Protein AF-A0A8J4YPF5-F1 (afdb_monomer_lite)

Organism: Chionoecetes opilio (NCBI:txid41210)

Structure (mmCIF, N/CA/C/O backbone):
data_AF-A0A8J4YPF5-F1
#
_entry.id   AF-A0A8J4YPF5-F1
#
loop_
_atom_site.group_PDB
_atom_site.id
_atom_site.type_symbol
_atom_site.label_atom_id
_atom_site.label_alt_id
_atom_site.label_comp_id
_atom_site.label_asym_id
_atom_site.label_entity_id
_atom_site.label_seq_id
_atom_site.pdbx_PDB_ins_code
_atom_site.Cartn_x
_atom_site.Cartn_y
_atom_site.Cartn_z
_atom_site.occupancy
_atom_site.B_iso_or_equiv
_atom_site.auth_seq_id
_atom_site.auth_comp_id
_atom_site.auth_asym_id
_atom_site.auth_atom_id
_atom_site.pdbx_PDB_model_num
ATOM 1 N N . MET A 1 1 ? 24.048 -5.449 1.406 1.00 86.69 1 MET A N 1
ATOM 2 C CA . MET A 1 1 ? 23.033 -5.983 0.447 1.00 86.69 1 MET A CA 1
ATOM 3 C C . MET A 1 1 ? 22.187 -4.855 -0.142 1.00 86.69 1 MET A C 1
ATOM 5 O O . MET A 1 1 ? 21.755 -4.985 -1.285 1.00 86.69 1 MET A O 1
ATOM 9 N N . LEU A 1 2 ? 21.944 -3.774 0.599 1.00 95.31 2 LEU A N 1
ATOM 10 C CA . LEU A 1 2 ? 21.247 -2.570 0.138 1.00 95.31 2 LEU A CA 1
ATOM 11 C C . LEU A 1 2 ? 22.203 -1.632 -0.610 1.00 95.31 2 LEU A C 1
ATOM 13 O O . LEU A 1 2 ? 23.413 -1.857 -0.603 1.00 95.31 2 LEU A O 1
ATOM 17 N N . LYS A 1 3 ? 21.670 -0.605 -1.270 1.00 94.06 3 LYS A N 1
ATOM 18 C CA . LYS A 1 3 ? 22.480 0.517 -1.757 1.00 94.06 3 LYS A CA 1
ATOM 19 C C . LYS A 1 3 ? 22.885 1.400 -0.574 1.00 94.06 3 LYS A C 1
ATOM 21 O O . LYS A 1 3 ? 22.044 1.750 0.255 1.00 94.06 3 LYS A O 1
ATOM 26 N N . GLU A 1 4 ? 24.166 1.748 -0.505 1.00 95.38 4 GLU A N 1
ATOM 27 C CA . GLU A 1 4 ? 24.687 2.653 0.520 1.00 95.38 4 GLU A CA 1
ATOM 28 C C . GLU A 1 4 ? 24.153 4.075 0.298 1.00 95.38 4 GLU A C 1
ATOM 30 O O . GLU A 1 4 ? 24.119 4.576 -0.830 1.00 95.38 4 GLU A O 1
ATOM 35 N N . TYR A 1 5 ? 23.720 4.726 1.375 1.00 93.62 5 TYR A N 1
ATOM 36 C CA . TYR A 1 5 ? 23.387 6.141 1.353 1.00 93.62 5 TYR A CA 1
ATOM 37 C C . TYR A 1 5 ? 24.653 6.998 1.429 1.00 93.62 5 TYR A C 1
ATOM 39 O O . TYR A 1 5 ? 25.541 6.710 2.238 1.00 93.62 5 TYR A O 1
ATOM 47 N N . PRO A 1 6 ? 24.718 8.109 0.672 1.00 94.62 6 PRO A N 1
ATOM 48 C CA . PRO A 1 6 ? 25.813 9.061 0.796 1.00 94.62 6 PRO A CA 1
ATOM 49 C C . PRO A 1 6 ? 25.999 9.510 2.250 1.00 94.62 6 PRO A C 1
ATOM 51 O O . PRO A 1 6 ? 25.030 9.838 2.936 1.00 94.62 6 PRO A O 1
ATOM 54 N N . ASN A 1 7 ? 27.251 9.536 2.711 1.00 92.75 7 ASN A N 1
ATOM 55 C CA . ASN A 1 7 ? 27.644 10.002 4.047 1.00 92.75 7 ASN A CA 1
ATOM 56 C C . ASN A 1 7 ? 27.001 9.247 5.226 1.00 92.75 7 ASN A C 1
ATOM 58 O O . ASN A 1 7 ? 26.999 9.758 6.344 1.00 92.75 7 ASN A O 1
ATOM 62 N N . THR A 1 8 ? 26.467 8.041 5.006 1.00 93.00 8 THR A N 1
ATOM 63 C CA . THR A 1 8 ? 25.883 7.216 6.074 1.00 93.00 8 THR A CA 1
ATOM 64 C C . THR A 1 8 ? 26.554 5.840 6.086 1.00 93.00 8 THR A C 1
ATOM 66 O O . THR A 1 8 ? 26.051 4.914 5.440 1.00 93.00 8 THR A O 1
ATOM 69 N N . PRO A 1 9 ? 27.686 5.685 6.800 1.00 92.50 9 PRO A N 1
ATOM 70 C CA . PRO A 1 9 ? 28.413 4.421 6.859 1.00 92.50 9 PRO A CA 1
ATOM 71 C C . PRO A 1 9 ? 27.517 3.267 7.316 1.00 92.50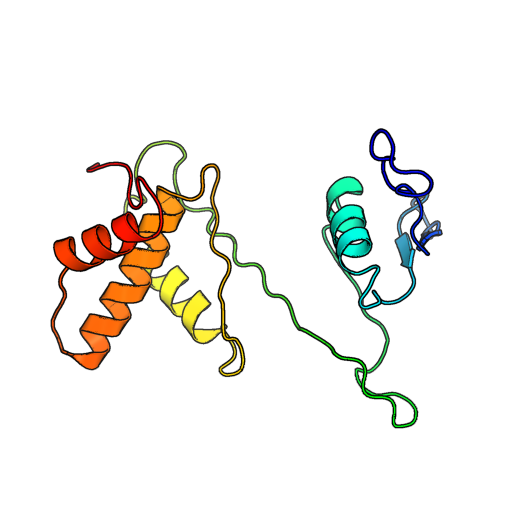 9 PRO A C 1
ATOM 73 O O . PRO A 1 9 ? 26.667 3.447 8.190 1.00 92.50 9 PRO A O 1
ATOM 76 N N . TYR A 1 10 ? 27.726 2.080 6.741 1.00 90.69 10 TYR A N 1
ATOM 77 C CA . TYR A 1 10 ? 26.991 0.843 7.060 1.00 90.69 10 TYR A CA 1
ATOM 78 C C . TYR A 1 10 ? 25.486 0.874 6.750 1.00 90.69 10 TYR A C 1
ATOM 80 O O . TYR A 1 10 ? 24.753 -0.044 7.119 1.00 90.69 10 TYR A O 1
ATOM 88 N N . SER A 1 11 ? 25.002 1.901 6.046 1.00 94.31 11 SER A N 1
ATOM 89 C CA . SER A 1 11 ? 23.604 1.977 5.602 1.00 94.31 11 SER A CA 1
ATOM 90 C C . SER A 1 11 ? 23.252 0.954 4.518 1.00 94.31 11 SER A C 1
ATOM 92 O O . SER A 1 11 ? 22.093 0.847 4.124 1.00 94.31 11 SER A O 1
ATOM 94 N N . ASP A 1 12 ? 24.220 0.191 4.023 1.00 94.81 12 ASP A N 1
ATOM 95 C CA . ASP A 1 12 ? 24.037 -0.898 3.069 1.00 94.81 12 ASP A CA 1
ATOM 96 C C . ASP A 1 12 ? 23.758 -2.260 3.752 1.00 94.81 12 ASP A C 1
ATOM 98 O O . ASP A 1 12 ? 23.370 -3.244 3.090 1.00 94.81 12 ASP A O 1
ATOM 102 N N . PHE A 1 13 ? 23.959 -2.331 5.074 1.00 96.50 13 PHE A N 1
ATOM 103 C CA . PHE A 1 13 ? 23.826 -3.546 5.863 1.00 96.50 13 PHE A CA 1
ATOM 104 C C . PHE A 1 13 ? 22.364 -3.870 6.185 1.00 96.50 13 PHE A C 1
ATOM 106 O O . PHE A 1 13 ? 21.577 -3.034 6.619 1.00 96.50 13 PHE A O 1
ATOM 113 N N . ILE A 1 14 ? 22.022 -5.145 6.022 1.00 97.44 14 ILE A N 1
ATOM 114 C CA . ILE A 1 14 ? 20.805 -5.761 6.545 1.00 97.44 14 ILE A CA 1
ATOM 115 C C . ILE A 1 14 ? 21.116 -7.230 6.825 1.00 97.44 14 ILE A C 1
ATOM 117 O O . ILE A 1 14 ? 21.884 -7.851 6.088 1.00 97.44 14 ILE A O 1
ATOM 121 N N . ASN A 1 15 ? 20.522 -7.793 7.880 1.00 97.31 15 ASN A N 1
ATOM 122 C CA . ASN A 1 15 ? 20.672 -9.206 8.223 1.00 97.31 15 ASN A CA 1
ATOM 123 C C . ASN A 1 15 ? 19.852 -10.085 7.262 1.00 97.31 15 ASN A C 1
ATOM 125 O O . ASN A 1 15 ? 18.733 -10.521 7.563 1.00 97.31 15 ASN A O 1
ATOM 129 N N . ALA A 1 16 ? 20.388 -10.256 6.056 1.00 98.12 16 ALA A N 1
ATOM 130 C CA . ALA A 1 16 ? 19.810 -11.043 4.984 1.00 98.12 16 ALA A CA 1
ATOM 131 C C . ALA A 1 16 ? 20.901 -11.620 4.072 1.00 98.12 16 ALA A C 1
ATOM 133 O O . ALA A 1 16 ? 21.987 -11.058 3.933 1.00 98.12 16 ALA A O 1
ATOM 134 N N . SER A 1 17 ? 20.612 -12.744 3.424 1.00 98.06 17 SER A N 1
ATOM 135 C CA . SER A 1 17 ? 21.508 -13.414 2.479 1.00 98.06 17 SER A CA 1
ATOM 136 C C . SER A 1 17 ? 20.717 -14.014 1.324 1.00 98.06 17 SER A C 1
ATOM 138 O O . SER A 1 17 ? 19.606 -14.507 1.512 1.00 98.06 17 SER A O 1
ATOM 140 N N . TYR A 1 18 ? 21.289 -13.968 0.119 1.00 98.12 18 TYR A N 1
ATOM 141 C CA . TYR A 1 18 ? 20.720 -14.686 -1.017 1.00 98.12 18 TYR A CA 1
ATOM 142 C C . TYR A 1 18 ? 20.928 -16.184 -0.834 1.00 98.12 18 TYR A C 1
ATOM 144 O O . TYR A 1 18 ? 22.031 -16.616 -0.506 1.00 98.12 18 TYR A O 1
ATOM 152 N N . ILE A 1 19 ? 19.888 -16.962 -1.107 1.00 98.19 19 ILE A N 1
ATOM 153 C CA . ILE A 1 19 ? 19.912 -18.420 -1.082 1.00 98.19 19 ILE A CA 1
ATOM 154 C C . ILE A 1 19 ? 19.561 -18.919 -2.482 1.00 98.19 19 ILE A C 1
ATOM 156 O O . ILE A 1 19 ? 18.622 -18.437 -3.120 1.00 98.19 19 ILE A O 1
ATOM 160 N N . HIS A 1 20 ? 20.355 -19.861 -2.981 1.00 97.38 20 HIS A N 1
ATOM 161 C CA . HIS A 1 20 ? 20.067 -20.542 -4.237 1.00 97.38 20 HIS A CA 1
ATOM 162 C C . HIS A 1 20 ? 18.848 -21.444 -4.057 1.00 97.38 20 HIS A C 1
ATOM 164 O O . HIS A 1 20 ? 18.743 -22.147 -3.052 1.00 97.38 20 HIS A O 1
ATOM 170 N N . GLY A 1 21 ? 17.940 -21.425 -5.025 1.00 96.38 21 GLY A N 1
ATOM 171 C CA . GLY A 1 21 ? 16.936 -22.467 -5.132 1.00 96.38 21 GLY A CA 1
ATOM 172 C C . GLY A 1 21 ? 17.463 -23.664 -5.911 1.00 96.38 21 GLY A C 1
ATOM 173 O O . GLY A 1 21 ? 18.649 -23.740 -6.239 1.00 96.38 21 GLY A O 1
ATOM 174 N N . TYR A 1 22 ? 16.572 -24.608 -6.209 1.00 95.38 22 TYR A N 1
ATOM 175 C CA . TYR A 1 22 ? 16.951 -25.846 -6.891 1.00 95.38 22 TYR A CA 1
ATOM 176 C C . TYR A 1 22 ? 17.469 -25.587 -8.314 1.00 95.38 22 TYR A C 1
ATOM 178 O O . TYR A 1 22 ? 18.490 -26.142 -8.712 1.00 95.38 22 TYR A O 1
ATOM 186 N N . SER A 1 23 ? 16.784 -24.721 -9.067 1.00 96.38 23 SER A N 1
ATOM 187 C CA . SER A 1 23 ? 17.131 -24.412 -10.463 1.00 96.38 23 SER A CA 1
ATOM 188 C C . SER A 1 23 ? 17.548 -22.960 -10.686 1.00 96.38 23 SER A C 1
ATOM 190 O O . SER A 1 23 ? 18.161 -22.657 -11.707 1.00 96.38 23 SER A O 1
ATOM 192 N N . VAL A 1 24 ? 17.231 -22.055 -9.757 1.00 95.88 24 VAL A N 1
ATOM 193 C CA . VAL A 1 24 ? 17.461 -20.616 -9.921 1.00 95.88 24 VAL A CA 1
ATOM 194 C C . VAL A 1 24 ? 18.466 -20.124 -8.883 1.00 95.88 24 VAL A C 1
ATOM 196 O O . VAL A 1 24 ? 18.295 -20.271 -7.670 1.00 95.88 24 VAL A O 1
ATOM 199 N N . ALA A 1 25 ? 19.554 -19.514 -9.355 1.00 94.88 25 ALA A N 1
ATOM 200 C CA . ALA A 1 25 ? 20.523 -18.895 -8.463 1.00 94.88 25 ALA A CA 1
ATOM 201 C C . ALA A 1 25 ? 19.921 -17.657 -7.786 1.00 94.88 25 ALA A C 1
ATOM 203 O O . ALA A 1 25 ? 19.313 -16.824 -8.452 1.00 94.88 25 ALA A O 1
ATOM 204 N N . ARG A 1 26 ? 20.150 -17.512 -6.471 1.00 94.62 26 ARG A N 1
ATOM 205 C CA . ARG A 1 26 ? 19.622 -16.398 -5.657 1.00 94.62 26 ARG A CA 1
ATOM 206 C C . ARG A 1 26 ? 18.092 -16.254 -5.725 1.00 94.62 26 ARG A C 1
ATOM 208 O O . ARG A 1 26 ? 17.583 -15.140 -5.669 1.00 94.62 26 ARG A O 1
ATOM 215 N N . GLU A 1 27 ? 17.383 -17.377 -5.839 1.00 96.88 27 GLU A N 1
ATOM 216 C CA . GLU A 1 27 ? 15.915 -17.420 -5.875 1.00 96.88 27 GLU A CA 1
ATOM 217 C C . GLU A 1 27 ? 15.286 -16.826 -4.610 1.00 96.88 27 GLU A C 1
ATOM 219 O O . GLU A 1 27 ? 14.286 -16.116 -4.684 1.00 96.88 27 GLU A O 1
ATOM 224 N N . PHE A 1 28 ? 15.899 -17.069 -3.450 1.00 98.12 28 PHE A N 1
ATOM 225 C CA . PHE A 1 28 ? 15.371 -16.615 -2.171 1.00 98.12 28 PHE A CA 1
ATOM 226 C C . PHE A 1 28 ? 16.280 -15.580 -1.516 1.00 98.12 28 PHE A C 1
ATOM 228 O O . PHE A 1 28 ? 17.501 -15.571 -1.691 1.00 98.12 28 PHE A O 1
ATOM 235 N N . ILE A 1 29 ? 15.674 -14.745 -0.677 1.00 98.44 29 ILE A N 1
ATOM 236 C CA . ILE A 1 29 ? 16.378 -13.934 0.312 1.00 98.44 29 ILE A CA 1
ATOM 237 C C . ILE A 1 29 ? 15.969 -14.464 1.684 1.00 98.44 29 ILE A C 1
ATOM 239 O O . ILE A 1 29 ? 14.834 -14.270 2.118 1.00 98.44 29 ILE A O 1
ATOM 243 N N . ALA A 1 30 ? 16.892 -15.136 2.371 1.00 98.12 30 ALA A N 1
ATOM 244 C CA . ALA A 1 30 ? 16.707 -15.489 3.773 1.00 98.12 30 ALA A CA 1
ATOM 245 C C . ALA A 1 30 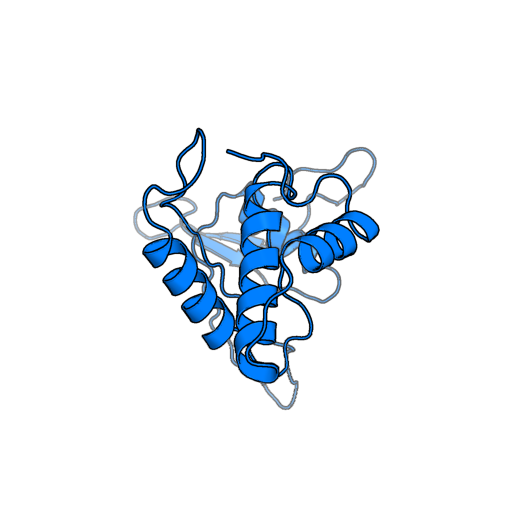? 17.077 -14.279 4.632 1.00 98.12 30 ALA A C 1
ATOM 247 O O . ALA A 1 30 ? 18.165 -13.726 4.479 1.00 98.12 30 ALA A O 1
ATOM 248 N N . SER A 1 31 ? 16.187 -13.854 5.526 1.00 97.12 31 SER A N 1
ATOM 249 C CA . SER A 1 31 ? 16.408 -12.684 6.377 1.00 97.12 31 SER A CA 1
ATOM 250 C C . SER A 1 31 ? 15.849 -12.889 7.779 1.00 97.12 31 SER A C 1
ATOM 252 O O . SER A 1 31 ? 14.898 -13.644 7.985 1.00 97.12 31 SER A O 1
ATOM 254 N N . GLN A 1 32 ? 16.444 -12.192 8.746 1.00 94.12 32 GLN A N 1
ATOM 255 C CA . GLN A 1 32 ? 15.859 -12.029 10.069 1.00 94.12 32 GLN A CA 1
ATOM 256 C C . GLN A 1 32 ? 14.520 -11.278 9.975 1.00 94.12 32 GLN A C 1
ATOM 258 O O . GLN A 1 32 ? 14.361 -10.362 9.170 1.00 94.12 32 GLN A O 1
ATOM 263 N N . GLY A 1 33 ? 13.567 -11.610 10.853 1.00 89.50 33 GLY A N 1
ATOM 264 C CA . GLY A 1 33 ? 12.360 -10.796 11.006 1.00 89.50 33 GLY A CA 1
ATOM 265 C C . GLY A 1 33 ? 12.708 -9.334 11.348 1.00 89.50 33 GLY A C 1
ATOM 266 O O . GLY A 1 33 ? 13.593 -9.105 12.179 1.00 89.50 33 GLY A O 1
ATOM 267 N N . PRO A 1 34 ? 12.036 -8.337 10.740 1.00 91.00 34 PRO A N 1
ATOM 268 C CA . PRO A 1 34 ? 12.380 -6.932 10.933 1.00 91.00 34 PRO A CA 1
ATOM 269 C C . PRO A 1 34 ? 12.244 -6.512 12.401 1.00 91.00 34 PRO A C 1
ATOM 271 O O . PRO A 1 34 ? 11.226 -6.758 13.054 1.00 91.00 34 PRO A O 1
ATOM 274 N N . LEU A 1 35 ? 13.271 -5.834 12.914 1.00 88.81 35 LEU A N 1
ATOM 275 C CA . LEU A 1 35 ? 13.285 -5.239 14.248 1.00 88.81 35 LEU A CA 1
ATOM 276 C C . LEU A 1 35 ? 12.762 -3.800 14.185 1.00 88.81 35 LEU A C 1
ATOM 278 O O . LEU A 1 35 ? 12.640 -3.210 13.112 1.00 88.81 35 LEU A O 1
ATOM 282 N N . ARG A 1 36 ? 12.489 -3.186 15.345 1.00 86.75 36 ARG A N 1
ATOM 283 C CA . ARG A 1 36 ? 12.018 -1.786 15.402 1.00 86.75 36 ARG A CA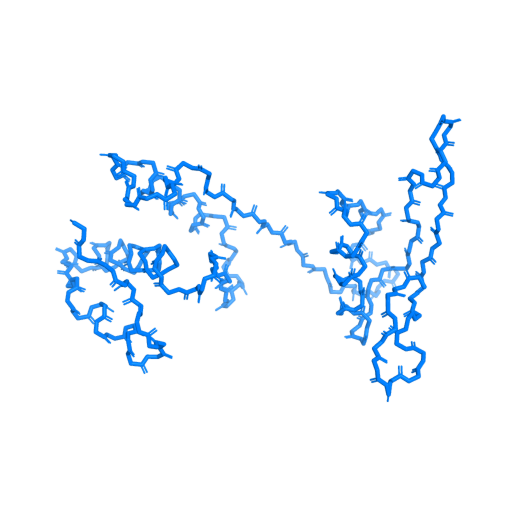 1
ATOM 284 C C . ARG A 1 36 ? 12.956 -0.814 14.680 1.00 86.75 36 ARG A C 1
ATOM 286 O O . ARG A 1 36 ? 12.473 0.118 14.053 1.00 86.75 36 ARG A O 1
ATOM 293 N N . ASN A 1 37 ? 14.264 -1.038 14.772 1.00 91.94 37 ASN A N 1
ATOM 294 C CA . ASN A 1 37 ? 15.302 -0.208 14.166 1.00 91.94 37 ASN A CA 1
ATOM 295 C C . ASN A 1 37 ? 15.676 -0.618 12.731 1.00 91.94 37 ASN A C 1
ATOM 297 O O . ASN A 1 37 ? 16.355 0.155 12.075 1.00 91.94 37 ASN A O 1
ATOM 301 N N . THR A 1 38 ? 15.239 -1.784 12.239 1.00 93.44 38 THR A N 1
ATOM 302 C CA . THR A 1 38 ? 15.579 -2.287 10.889 1.00 93.44 38 THR A CA 1
ATOM 303 C C . THR A 1 38 ? 14.361 -2.466 9.979 1.00 93.44 38 THR A C 1
ATOM 305 O O . THR A 1 38 ? 14.482 -2.937 8.852 1.00 93.44 38 THR A O 1
ATOM 308 N N . VAL A 1 39 ? 13.163 -2.078 10.432 1.00 92.81 39 VAL A N 1
ATOM 309 C CA . VAL A 1 39 ? 11.925 -2.194 9.641 1.00 92.81 39 VAL A CA 1
ATOM 310 C C . VAL A 1 39 ? 11.981 -1.382 8.345 1.00 92.81 39 VAL A C 1
ATOM 312 O O . VAL A 1 39 ? 11.490 -1.841 7.316 1.00 92.81 39 VAL A O 1
ATOM 315 N N . ASN A 1 40 ? 12.618 -0.209 8.370 1.00 94.81 40 ASN A N 1
ATOM 316 C CA . ASN A 1 40 ? 12.795 0.617 7.176 1.00 94.81 40 ASN A CA 1
ATOM 317 C C . ASN A 1 40 ? 13.763 -0.046 6.191 1.00 94.81 40 ASN A C 1
ATOM 319 O O . ASN A 1 40 ? 13.485 -0.079 4.996 1.00 94.81 40 ASN A O 1
ATOM 323 N N . ASP A 1 41 ? 14.847 -0.641 6.691 1.00 96.50 41 ASP A N 1
ATOM 324 C CA . ASP A 1 41 ? 15.811 -1.376 5.868 1.00 96.50 41 ASP A CA 1
ATOM 325 C C . ASP A 1 41 ? 15.186 -2.615 5.234 1.00 96.50 41 ASP A C 1
ATOM 327 O O . ASP A 1 41 ? 15.453 -2.913 4.074 1.00 96.50 41 ASP A O 1
ATOM 331 N N . PHE A 1 42 ? 14.300 -3.304 5.957 1.00 95.94 42 PHE A N 1
ATOM 332 C CA . PHE A 1 42 ? 13.553 -4.441 5.429 1.00 95.94 42 PHE A CA 1
ATOM 333 C C . PHE A 1 42 ? 12.653 -4.039 4.253 1.00 95.94 42 PHE A C 1
ATOM 335 O O . PHE A 1 42 ? 12.720 -4.656 3.192 1.00 95.94 42 PHE A O 1
ATOM 342 N N . TRP A 1 43 ? 11.852 -2.976 4.386 1.00 95.75 43 TRP A N 1
ATOM 343 C CA . TRP A 1 43 ? 11.018 -2.498 3.273 1.00 95.75 43 TRP A CA 1
ATOM 344 C C . TRP A 1 43 ? 11.846 -1.904 2.130 1.00 95.75 43 TRP A C 1
ATOM 346 O O . TRP A 1 43 ? 11.495 -2.081 0.963 1.00 95.75 43 TRP A O 1
ATOM 356 N N . ARG A 1 44 ? 12.983 -1.274 2.440 1.00 97.00 44 ARG A N 1
ATOM 357 C CA . ARG A 1 44 ? 13.960 -0.840 1.437 1.00 97.00 44 ARG A CA 1
ATOM 358 C C . ARG A 1 44 ? 14.542 -2.026 0.672 1.00 97.00 44 ARG A C 1
ATOM 360 O O . ARG A 1 44 ? 14.634 -1.954 -0.546 1.00 97.00 44 ARG A O 1
ATOM 367 N N . MET A 1 45 ? 14.862 -3.131 1.347 1.00 97.94 45 MET A N 1
ATOM 368 C CA . MET A 1 45 ? 15.297 -4.374 0.703 1.00 97.94 45 MET A CA 1
ATOM 369 C C . MET A 1 45 ? 14.223 -4.908 -0.242 1.00 97.94 45 MET A C 1
ATOM 371 O O . MET A 1 45 ? 14.532 -5.217 -1.389 1.00 97.94 45 MET A O 1
ATOM 375 N N . VAL A 1 46 ? 12.970 -4.979 0.220 1.00 96.94 46 VAL A N 1
ATOM 376 C CA . VAL A 1 46 ? 11.831 -5.436 -0.590 1.00 96.94 46 VAL A CA 1
ATOM 377 C C . VAL A 1 46 ? 11.714 -4.608 -1.873 1.00 96.94 46 VAL A C 1
ATOM 379 O O . VAL A 1 46 ? 11.615 -5.174 -2.959 1.00 96.94 46 VAL A O 1
ATOM 382 N N . TRP A 1 47 ? 11.813 -3.280 -1.762 1.00 96.00 47 TRP A N 1
ATOM 383 C CA . TRP A 1 47 ? 11.766 -2.370 -2.906 1.00 96.00 47 TRP A CA 1
ATOM 384 C C . TRP A 1 47 ? 12.984 -2.505 -3.833 1.00 96.00 47 TRP A C 1
ATOM 386 O O . TRP A 1 47 ? 12.839 -2.776 -5.022 1.00 96.00 47 TRP A O 1
ATOM 396 N N . GLU A 1 48 ? 14.202 -2.355 -3.305 1.00 97.44 48 GLU A N 1
ATOM 397 C CA . GLU A 1 48 ? 15.435 -2.362 -4.103 1.00 97.44 48 GLU A CA 1
ATOM 398 C C . GLU A 1 48 ? 15.705 -3.700 -4.793 1.00 97.44 48 GLU A C 1
ATOM 400 O O . GLU A 1 48 ? 16.390 -3.728 -5.819 1.00 97.44 48 GLU A O 1
ATOM 405 N N . LYS A 1 49 ? 15.231 -4.808 -4.212 1.00 97.06 49 LYS A N 1
ATOM 406 C CA . LYS A 1 49 ? 15.400 -6.159 -4.765 1.00 97.06 49 LYS A CA 1
ATOM 407 C C . LYS A 1 49 ? 14.196 -6.631 -5.568 1.00 97.06 49 LYS A C 1
ATOM 409 O O . LYS A 1 49 ? 14.190 -7.783 -5.989 1.00 97.06 49 LYS A O 1
ATOM 414 N N . ASN A 1 50 ? 13.223 -5.752 -5.817 1.00 96.12 50 ASN A N 1
ATOM 415 C CA . ASN A 1 50 ? 12.043 -6.060 -6.618 1.00 96.12 50 ASN A CA 1
ATOM 416 C C . ASN A 1 50 ? 11.289 -7.301 -6.090 1.00 96.12 50 ASN A C 1
ATOM 418 O O . ASN A 1 50 ? 10.886 -8.188 -6.847 1.00 96.12 50 ASN A O 1
ATOM 422 N N . VAL A 1 51 ? 11.155 -7.403 -4.764 1.00 95.69 51 VAL A N 1
ATOM 423 C CA . VAL A 1 51 ? 10.488 -8.527 -4.098 1.00 95.69 51 VAL A CA 1
ATOM 424 C C . VAL A 1 51 ? 8.979 -8.346 -4.205 1.00 95.69 51 VAL A C 1
ATOM 426 O O . VAL A 1 51 ? 8.428 -7.355 -3.735 1.00 95.69 51 VAL A O 1
ATOM 429 N N . HIS A 1 52 ? 8.309 -9.342 -4.780 1.00 93.12 52 HIS A N 1
ATOM 430 C CA . HIS A 1 52 ? 6.854 -9.341 -4.960 1.00 93.12 52 HIS A CA 1
ATOM 431 C C . HIS A 1 52 ? 6.115 -10.180 -3.908 1.00 93.12 52 HIS A C 1
ATOM 433 O O . HIS A 1 52 ? 4.923 -9.982 -3.686 1.00 93.12 52 HIS A O 1
ATOM 439 N N . VAL A 1 53 ? 6.809 -11.121 -3.257 1.00 94.00 53 VAL A N 1
ATOM 440 C CA . VAL A 1 53 ? 6.224 -12.058 -2.290 1.00 94.00 53 VAL A CA 1
ATOM 441 C C . VAL A 1 53 ? 7.094 -12.112 -1.039 1.00 94.00 53 VAL A C 1
ATOM 443 O O . VAL A 1 53 ? 8.304 -12.303 -1.126 1.00 94.00 53 VAL A O 1
ATOM 446 N N . ILE A 1 54 ? 6.468 -11.969 0.130 1.00 95.00 54 ILE A N 1
ATOM 447 C CA . ILE A 1 54 ? 7.113 -12.102 1.440 1.00 95.00 54 ILE A CA 1
ATOM 448 C C . ILE A 1 54 ? 6.496 -13.310 2.145 1.00 95.00 54 ILE A C 1
ATOM 450 O O . ILE A 1 54 ? 5.282 -13.356 2.342 1.00 95.00 54 ILE A O 1
ATOM 454 N N . VAL A 1 55 ? 7.331 -14.269 2.550 1.00 94.25 55 VAL A N 1
ATOM 455 C CA . VAL A 1 55 ? 6.902 -15.471 3.278 1.00 94.25 55 VAL A CA 1
ATOM 456 C C . VAL A 1 55 ? 7.378 -15.381 4.727 1.00 94.25 55 VAL A C 1
ATOM 458 O O . VAL A 1 55 ? 8.575 -15.312 4.992 1.00 94.25 55 VAL A O 1
ATOM 461 N N . MET A 1 56 ? 6.438 -15.387 5.674 1.00 91.75 56 MET A N 1
ATOM 462 C CA . MET A 1 56 ? 6.717 -15.387 7.113 1.00 91.75 56 MET A CA 1
ATOM 463 C C . MET A 1 56 ? 6.407 -16.771 7.696 1.00 91.75 56 MET A C 1
ATOM 465 O O . MET A 1 56 ? 5.258 -17.199 7.680 1.00 91.75 56 MET A O 1
ATOM 469 N N . VAL A 1 57 ? 7.429 -17.460 8.217 1.00 91.69 57 VAL A N 1
ATOM 470 C CA . VAL A 1 57 ? 7.350 -18.860 8.702 1.00 91.69 57 VAL A CA 1
ATOM 471 C C . VAL A 1 57 ? 7.495 -18.997 10.227 1.00 91.69 57 VAL A C 1
ATOM 473 O O . VAL A 1 57 ? 8.000 -19.996 10.724 1.00 91.69 57 VAL A O 1
ATOM 476 N N . THR A 1 58 ? 7.075 -17.988 10.990 1.00 84.06 58 THR A N 1
ATOM 477 C CA . THR A 1 58 ? 7.129 -17.980 12.466 1.00 84.06 58 THR A CA 1
ATOM 478 C C . THR A 1 58 ? 5.805 -17.494 13.043 1.00 84.06 58 THR A C 1
ATOM 480 O O . THR A 1 58 ? 5.069 -16.741 12.396 1.00 84.06 58 THR A O 1
ATOM 483 N N . GLN A 1 59 ? 5.488 -17.940 14.258 1.00 79.19 59 GLN A N 1
ATOM 484 C CA . GLN A 1 59 ? 4.287 -17.511 14.962 1.00 79.19 59 GLN A CA 1
ATOM 485 C C . GLN A 1 59 ? 4.448 -16.088 15.505 1.00 79.19 59 GLN A C 1
ATOM 487 O O . GLN A 1 59 ? 5.534 -15.624 15.841 1.00 79.19 59 GLN A O 1
ATOM 492 N N . CYS A 1 60 ? 3.326 -15.389 15.673 1.00 68.75 60 CYS A N 1
ATOM 493 C CA . CYS A 1 60 ? 3.323 -14.047 16.265 1.00 68.75 60 CYS A CA 1
ATOM 494 C C . CYS A 1 60 ? 3.695 -14.058 17.762 1.00 68.75 60 CYS A C 1
ATOM 496 O O . CYS A 1 60 ? 3.959 -13.011 18.352 1.00 68.75 60 CYS A O 1
ATOM 498 N N . VAL A 1 61 ? 3.683 -15.229 18.400 1.00 73.31 61 VAL A N 1
ATOM 499 C CA . VAL A 1 61 ? 4.039 -15.421 19.804 1.00 73.31 61 VAL A CA 1
ATOM 500 C C . VAL A 1 61 ? 4.847 -16.703 19.918 1.00 73.31 61 VAL A C 1
ATOM 502 O O . VAL A 1 61 ? 4.351 -17.777 19.594 1.00 73.31 61 VAL A O 1
ATOM 505 N N . GLU A 1 62 ? 6.070 -16.597 20.426 1.00 74.69 62 GLU A N 1
ATOM 506 C CA . GLU A 1 62 ? 6.930 -17.748 20.695 1.00 74.69 62 GLU A CA 1
ATOM 507 C C . GLU A 1 62 ? 7.509 -17.620 22.107 1.00 74.69 62 GLU A C 1
ATOM 509 O O . GLU A 1 62 ? 7.988 -16.555 22.498 1.00 74.69 62 GLU A O 1
ATOM 514 N N . ARG A 1 63 ? 7.448 -18.693 22.910 1.00 74.38 63 ARG A N 1
ATOM 515 C CA . ARG A 1 63 ? 8.013 -18.743 24.279 1.00 74.38 63 ARG A CA 1
ATOM 516 C C . ARG A 1 63 ? 7.609 -17.545 25.166 1.00 74.38 63 ARG A C 1
ATOM 518 O O . ARG A 1 63 ? 8.456 -16.932 25.810 1.00 74.38 63 ARG A O 1
ATOM 525 N N . ASN A 1 64 ? 6.321 -17.184 25.166 1.00 75.62 64 ASN A N 1
ATOM 526 C CA . ASN A 1 64 ? 5.748 -16.017 25.866 1.00 75.62 64 ASN A CA 1
ATOM 527 C C . ASN A 1 64 ? 6.274 -14.637 25.421 1.00 75.62 64 ASN A C 1
ATOM 529 O O . ASN A 1 64 ? 5.887 -13.618 25.996 1.00 75.62 64 ASN A O 1
ATOM 533 N N . LYS A 1 65 ? 7.091 -14.558 24.364 1.00 69.94 65 LYS A N 1
ATOM 534 C CA . LYS A 1 65 ? 7.451 -13.294 23.718 1.00 69.94 65 LYS A CA 1
ATOM 535 C C . LYS A 1 65 ? 6.451 -13.004 22.605 1.00 69.94 65 LYS A C 1
ATOM 537 O O . LYS A 1 65 ? 6.380 -13.721 21.611 1.00 69.94 65 LYS A O 1
ATOM 542 N N . LYS A 1 66 ? 5.665 -11.939 22.774 1.00 67.69 66 LYS A N 1
ATOM 543 C CA . LYS A 1 66 ? 4.781 -11.430 21.719 1.00 67.69 66 LYS A CA 1
ATOM 544 C C . LYS A 1 66 ? 5.611 -10.645 20.705 1.00 67.69 66 LYS A C 1
ATOM 546 O O . LYS A 1 66 ? 6.101 -9.558 21.014 1.00 67.69 66 LYS A O 1
ATOM 551 N N . HIS A 1 67 ? 5.739 -11.170 19.494 1.00 69.38 67 HIS A N 1
ATOM 552 C CA . HIS A 1 67 ? 6.221 -10.401 18.358 1.00 69.38 67 HIS A CA 1
ATOM 553 C C . HIS A 1 67 ? 5.085 -9.500 17.875 1.00 69.38 67 HIS A C 1
ATOM 555 O O . HIS A 1 67 ? 3.946 -9.931 17.696 1.00 69.38 67 HIS A O 1
ATOM 561 N N . LYS A 1 68 ? 5.372 -8.209 17.690 1.00 68.75 68 LYS A N 1
ATOM 562 C CA . LYS A 1 68 ? 4.379 -7.280 17.148 1.00 68.75 68 LYS A CA 1
ATOM 563 C C . LYS A 1 68 ? 4.237 -7.552 15.654 1.00 68.75 68 LYS A C 1
ATOM 565 O O . LYS A 1 68 ? 5.051 -7.077 14.870 1.00 68.75 68 LYS A O 1
ATOM 570 N N . VAL A 1 69 ? 3.212 -8.305 15.278 1.00 71.25 69 VAL A N 1
ATOM 571 C CA . VAL A 1 69 ? 2.907 -8.607 13.877 1.00 71.25 69 VAL A CA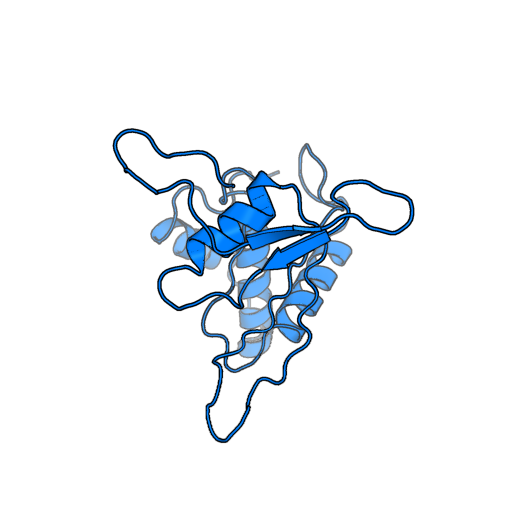 1
ATOM 572 C C . VAL A 1 69 ? 1.881 -7.621 13.339 1.00 71.25 69 VAL A C 1
ATOM 574 O O . VAL A 1 69 ? 1.007 -7.140 14.061 1.00 71.25 69 VAL A O 1
ATOM 577 N N . ARG A 1 70 ? 2.036 -7.269 12.065 1.00 76.88 70 ARG A N 1
ATOM 578 C CA . ARG A 1 70 ? 1.119 -6.409 11.323 1.00 76.88 70 ARG A CA 1
ATOM 579 C C . ARG A 1 70 ? 0.893 -7.039 9.961 1.00 76.88 70 ARG A C 1
ATOM 581 O O . ARG A 1 70 ? 1.835 -7.159 9.185 1.00 76.88 70 ARG A O 1
ATOM 588 N N . LEU A 1 71 ? -0.345 -7.430 9.682 1.00 81.56 71 LEU A N 1
ATOM 589 C CA . LEU A 1 71 ? -0.735 -7.844 8.343 1.00 81.56 71 LEU A CA 1
ATOM 590 C C . LEU A 1 71 ? -0.882 -6.595 7.472 1.00 81.56 71 LEU A C 1
ATOM 592 O O . LEU A 1 71 ? -1.707 -5.731 7.764 1.00 81.56 71 LEU A O 1
ATOM 596 N N . ILE A 1 72 ? -0.083 -6.507 6.412 1.00 87.75 72 ILE A N 1
ATOM 597 C CA . ILE A 1 72 ? -0.152 -5.420 5.435 1.00 87.75 72 ILE A CA 1
ATOM 598 C C . ILE A 1 72 ? -0.896 -5.925 4.201 1.00 87.75 72 ILE A C 1
ATOM 600 O O . ILE A 1 72 ? -0.567 -6.979 3.662 1.00 87.75 72 ILE A O 1
ATOM 604 N N . ARG A 1 73 ? -1.907 -5.171 3.762 1.00 90.81 73 ARG A N 1
ATOM 605 C CA . ARG A 1 73 ? -2.645 -5.419 2.519 1.00 90.81 73 ARG A CA 1
ATOM 606 C C . ARG A 1 73 ? -2.439 -4.229 1.595 1.00 90.81 73 ARG A C 1
ATOM 608 O O . ARG A 1 73 ? -2.735 -3.103 1.987 1.00 90.81 73 ARG A O 1
ATOM 615 N N . GLN A 1 74 ? -1.946 -4.479 0.389 1.00 94.12 74 GLN A N 1
ATOM 616 C CA . GLN A 1 74 ? -1.855 -3.468 -0.658 1.00 94.12 74 GLN A CA 1
ATOM 617 C C . GLN A 1 74 ? -2.998 -3.689 -1.648 1.00 94.12 74 GLN A C 1
ATOM 619 O O . GLN A 1 74 ? -3.133 -4.771 -2.212 1.00 94.12 74 GLN A O 1
ATOM 624 N N . PHE A 1 75 ? -3.816 -2.661 -1.857 1.00 96.31 75 PHE A N 1
ATOM 625 C CA . PHE A 1 75 ? -4.873 -2.670 -2.863 1.00 96.31 75 PHE A CA 1
ATOM 626 C C . PHE A 1 75 ? -4.425 -1.828 -4.052 1.00 96.31 75 PHE A C 1
ATOM 628 O O . PHE A 1 75 ? -4.110 -0.651 -3.885 1.00 96.31 75 PHE A O 1
ATOM 635 N N . HIS A 1 76 ? -4.410 -2.418 -5.246 1.00 95.19 76 HIS A N 1
ATOM 636 C CA . HIS A 1 76 ? -4.018 -1.730 -6.472 1.00 95.19 76 HIS A CA 1
ATOM 637 C C . HIS A 1 76 ? -5.222 -1.601 -7.408 1.00 95.19 76 HIS A C 1
ATOM 639 O O . HIS A 1 76 ? -5.754 -2.597 -7.894 1.00 95.19 76 HIS A O 1
ATOM 645 N N . PHE A 1 77 ? -5.658 -0.365 -7.650 1.00 93.94 77 PHE A N 1
ATOM 646 C CA . PHE A 1 77 ? -6.713 -0.075 -8.615 1.00 93.94 77 PHE A CA 1
ATOM 647 C C . PHE A 1 77 ? -6.107 0.187 -9.997 1.00 93.94 77 PHE A C 1
ATOM 649 O O . PHE A 1 77 ? -5.569 1.263 -10.249 1.00 93.94 77 PHE A O 1
ATOM 656 N N . VAL A 1 78 ? -6.198 -0.809 -10.880 1.00 91.00 78 VAL A N 1
ATOM 657 C CA . VAL A 1 78 ? -5.563 -0.805 -12.214 1.00 91.00 78 VAL A CA 1
ATOM 658 C C . VAL A 1 78 ? -6.468 -0.293 -13.337 1.00 91.00 78 VAL A C 1
ATOM 660 O O . VAL A 1 78 ? -5.999 -0.063 -14.442 1.00 91.00 78 VAL A O 1
ATOM 663 N N . ALA A 1 79 ? -7.760 -0.096 -13.067 1.00 88.81 79 ALA A N 1
ATOM 664 C CA . ALA A 1 79 ? -8.740 0.342 -14.063 1.00 88.81 79 ALA A CA 1
ATOM 665 C C . ALA A 1 79 ? -8.797 1.874 -14.238 1.00 88.81 79 ALA A C 1
ATOM 667 O O . ALA A 1 79 ? -9.714 2.389 -14.874 1.00 88.81 79 ALA A O 1
ATOM 668 N N . TRP A 1 80 ? -7.852 2.622 -13.652 1.00 87.56 80 TRP A N 1
ATOM 669 C CA . TRP A 1 80 ? -7.784 4.071 -13.838 1.00 87.56 80 TRP A CA 1
ATOM 670 C C . TRP A 1 80 ? -6.990 4.402 -15.106 1.00 87.56 80 TRP A C 1
ATOM 672 O O . TRP A 1 80 ? -5.800 4.087 -15.143 1.00 87.56 80 TRP A O 1
ATOM 682 N N . PRO A 1 81 ? -7.588 5.064 -16.111 1.00 83.19 81 PRO A N 1
ATOM 683 C CA . PRO A 1 81 ? -6.878 5.408 -17.338 1.00 83.19 81 PRO A CA 1
ATOM 684 C C . PRO A 1 81 ? -5.755 6.426 -17.091 1.00 83.19 81 PRO A C 1
ATOM 686 O O . PRO A 1 81 ? -5.818 7.245 -16.168 1.00 83.19 81 PRO A O 1
ATOM 689 N N . ASP A 1 82 ? -4.722 6.400 -17.935 1.00 69.62 82 ASP A N 1
ATOM 690 C CA . ASP A 1 82 ? -3.587 7.328 -17.836 1.00 69.62 82 ASP A CA 1
ATOM 691 C C . ASP A 1 82 ? -4.004 8.790 -18.019 1.00 69.62 82 ASP A C 1
ATOM 693 O O . ASP A 1 82 ? -3.516 9.660 -17.298 1.00 69.62 82 ASP A O 1
ATOM 697 N N . MET A 1 83 ? -4.990 9.035 -18.885 1.00 70.94 83 MET A N 1
ATOM 698 C CA . MET A 1 83 ? -5.624 10.335 -19.094 1.00 70.94 83 MET A CA 1
ATOM 699 C C . MET A 1 83 ? -7.081 10.285 -18.613 1.00 70.94 83 MET A C 1
ATOM 701 O O . MET A 1 83 ? -7.842 9.417 -19.033 1.00 70.94 83 MET A O 1
ATOM 705 N N . GLY A 1 84 ? -7.477 11.226 -17.751 1.00 76.94 84 GLY A N 1
ATOM 706 C CA . GLY A 1 84 ? -8.868 11.401 -17.311 1.00 76.94 84 GLY A CA 1
ATOM 707 C C . GLY A 1 84 ? -9.309 10.531 -16.123 1.00 76.94 84 GLY A C 1
ATOM 708 O O . GLY A 1 84 ? -8.540 10.237 -15.198 1.00 76.94 84 GLY A O 1
ATOM 709 N N . CYS A 1 85 ? -10.592 10.172 -16.116 1.00 82.31 85 CYS A N 1
ATOM 710 C CA . CYS A 1 85 ? -11.266 9.407 -15.065 1.00 82.31 85 CYS A CA 1
ATOM 711 C C . CYS A 1 85 ? -11.819 8.073 -15.610 1.00 82.31 85 CYS A C 1
ATOM 713 O O . CYS A 1 85 ? -11.971 7.926 -16.824 1.00 82.31 85 CYS A O 1
ATOM 715 N N . PRO A 1 86 ? -12.089 7.073 -14.746 1.00 82.44 86 PRO A N 1
ATOM 716 C CA . PRO A 1 86 ? -12.769 5.849 -15.166 1.00 82.44 86 PRO A CA 1
ATOM 717 C C . PRO A 1 86 ? -14.096 6.166 -15.869 1.00 82.44 86 PRO A C 1
ATOM 719 O O . PRO A 1 86 ? -14.845 7.022 -15.404 1.00 82.44 86 PRO A O 1
ATOM 722 N N . THR A 1 87 ? -14.396 5.461 -16.964 1.00 75.94 87 THR A N 1
ATOM 723 C CA . THR A 1 87 ? -15.605 5.692 -17.778 1.00 75.94 87 THR A CA 1
ATOM 724 C C . THR A 1 87 ? -16.899 5.411 -17.022 1.00 75.94 87 THR A C 1
ATOM 726 O O . THR A 1 87 ? -17.920 6.031 -17.310 1.00 75.94 87 THR A O 1
ATOM 729 N N . THR A 1 88 ? -16.864 4.501 -16.045 1.00 83.88 88 THR A N 1
ATOM 730 C CA . THR A 1 88 ? -17.972 4.261 -15.121 1.00 83.88 88 THR A CA 1
ATOM 731 C C . THR A 1 88 ? -17.503 4.384 -13.669 1.00 83.88 88 THR A C 1
ATOM 733 O O . THR A 1 88 ? -16.408 3.930 -13.315 1.00 83.88 88 THR A O 1
ATOM 736 N N . PRO A 1 89 ? -18.316 4.990 -12.785 1.00 87.75 89 PRO A N 1
ATOM 737 C CA . PRO A 1 89 ? -17.960 5.143 -11.377 1.00 87.75 89 PRO A CA 1
ATOM 738 C C . PRO A 1 89 ? -18.064 3.822 -10.599 1.00 87.75 89 PRO A C 1
ATOM 740 O O . PRO A 1 89 ? -17.451 3.692 -9.538 1.00 87.75 89 PRO A O 1
ATOM 743 N N . ASP A 1 90 ? -18.798 2.828 -11.114 1.00 90.94 90 ASP A N 1
ATOM 744 C CA . ASP A 1 90 ? -19.110 1.572 -10.421 1.00 90.94 90 ASP A CA 1
ATOM 745 C C . ASP A 1 90 ? -17.866 0.820 -9.954 1.00 90.94 90 ASP A C 1
ATOM 747 O O . ASP A 1 90 ? -17.807 0.344 -8.817 1.00 90.94 90 ASP A O 1
ATOM 751 N N . THR A 1 91 ? -16.833 0.754 -10.799 1.00 92.25 91 THR A N 1
ATOM 752 C CA . THR A 1 91 ? -15.583 0.065 -10.459 1.00 92.25 91 THR A CA 1
ATOM 753 C C . THR A 1 91 ? -14.856 0.757 -9.315 1.00 92.25 91 THR A C 1
ATOM 755 O O . THR A 1 91 ? -14.314 0.089 -8.432 1.00 92.25 91 THR A O 1
ATOM 758 N N . LEU A 1 92 ? -14.865 2.093 -9.295 1.00 93.38 92 LEU A N 1
ATOM 759 C CA . LEU A 1 92 ? -14.220 2.870 -8.242 1.00 93.38 92 LEU A CA 1
ATOM 760 C C . LEU A 1 92 ? -15.016 2.794 -6.931 1.00 93.38 92 LEU A C 1
ATOM 762 O O . LEU A 1 92 ? -14.426 2.582 -5.873 1.00 93.38 92 LEU A O 1
ATOM 766 N N . ILE A 1 93 ? -16.348 2.876 -6.996 1.00 94.69 93 ILE A N 1
ATOM 767 C CA . ILE A 1 93 ? -17.236 2.698 -5.837 1.00 94.69 93 ILE A CA 1
ATOM 768 C C . ILE A 1 93 ? -17.039 1.309 -5.227 1.00 94.69 93 ILE A C 1
ATOM 770 O O . ILE A 1 93 ? -16.873 1.176 -4.012 1.00 94.69 93 ILE A O 1
ATOM 774 N N . HIS A 1 94 ? -17.037 0.262 -6.056 1.00 94.69 94 HIS A N 1
ATOM 775 C CA . HIS A 1 94 ? -16.809 -1.102 -5.592 1.00 94.69 94 HIS A CA 1
ATOM 776 C C . HIS A 1 94 ? -15.434 -1.240 -4.930 1.00 94.69 94 HIS A C 1
ATOM 778 O O . HIS A 1 94 ? -15.328 -1.806 -3.842 1.00 94.69 94 HIS A O 1
ATOM 784 N N . PHE A 1 95 ? -14.394 -0.663 -5.535 1.00 96.06 95 PHE A N 1
ATOM 785 C CA . PHE A 1 95 ? -13.049 -0.673 -4.974 1.00 96.06 95 PHE A CA 1
ATOM 786 C C . PHE A 1 95 ? -12.979 0.027 -3.607 1.00 96.06 95 PHE A C 1
ATOM 788 O O . PHE A 1 95 ? -12.460 -0.560 -2.658 1.00 96.06 95 PHE A O 1
ATOM 795 N N . VAL A 1 96 ? -13.567 1.222 -3.457 1.00 96.50 96 VAL A N 1
ATOM 796 C CA . VAL A 1 96 ? -13.641 1.933 -2.165 1.00 96.50 96 VAL A CA 1
ATOM 797 C C . VAL A 1 96 ? -14.358 1.086 -1.111 1.00 96.50 96 VAL A C 1
ATOM 799 O O . VAL A 1 96 ? -13.847 0.936 0.001 1.00 96.50 96 VAL A O 1
ATOM 802 N N . LYS A 1 97 ? -15.498 0.463 -1.450 1.00 96.00 97 LYS A N 1
ATOM 803 C CA . LYS A 1 97 ? -16.220 -0.439 -0.530 1.00 96.00 97 LYS A CA 1
ATOM 804 C C . LYS A 1 97 ? -15.353 -1.621 -0.100 1.00 96.00 97 LYS A C 1
ATOM 806 O O . LYS A 1 97 ? -15.342 -1.967 1.080 1.00 96.00 97 LYS A O 1
ATOM 811 N N . THR A 1 98 ? -14.633 -2.232 -1.035 1.00 96.31 98 THR A N 1
ATOM 812 C CA . THR A 1 98 ? -13.744 -3.368 -0.762 1.00 96.31 98 THR A CA 1
ATOM 813 C C . THR A 1 98 ? -12.585 -2.968 0.148 1.00 96.31 98 THR A C 1
ATOM 815 O O . THR A 1 98 ? -12.331 -3.661 1.133 1.00 96.31 98 THR A O 1
ATOM 818 N N . VAL A 1 99 ? -11.940 -1.823 -0.105 1.00 96.38 99 VAL A N 1
ATOM 819 C CA . VAL A 1 99 ? -10.873 -1.303 0.765 1.00 96.38 99 VAL A CA 1
ATOM 820 C C . VAL A 1 99 ? -11.415 -1.025 2.166 1.00 96.38 99 VAL A C 1
ATOM 822 O O . VAL A 1 99 ? -10.872 -1.560 3.128 1.00 96.38 99 VAL A O 1
ATOM 825 N N . ARG A 1 100 ? -12.521 -0.277 2.300 1.00 93.81 100 ARG A N 1
ATOM 826 C CA . ARG A 1 100 ? -13.123 0.048 3.610 1.00 93.81 100 ARG A CA 1
ATOM 827 C C . ARG A 1 100 ? -13.471 -1.202 4.420 1.00 93.81 100 ARG A C 1
ATOM 829 O O . ARG A 1 100 ? -13.193 -1.243 5.612 1.00 93.81 100 ARG A O 1
ATOM 836 N N . LYS A 1 101 ? -14.022 -2.242 3.783 1.00 94.31 101 LYS A N 1
ATOM 837 C CA . LYS A 1 101 ? -14.338 -3.523 4.445 1.00 94.31 101 LYS A CA 1
ATOM 838 C C . LYS A 1 101 ? -13.099 -4.289 4.916 1.00 94.31 101 LYS A C 1
ATOM 840 O O . LYS A 1 101 ? -13.197 -5.067 5.859 1.00 94.31 101 LYS A O 1
ATOM 845 N N . ALA A 1 102 ? -11.959 -4.108 4.255 1.00 93.94 102 ALA A N 1
ATOM 846 C CA . ALA A 1 102 ? -10.724 -4.814 4.578 1.00 93.94 102 ALA A CA 1
ATOM 847 C C . ALA A 1 102 ? -9.836 -4.088 5.603 1.00 93.94 102 ALA A C 1
ATOM 849 O O . ALA A 1 102 ? -8.883 -4.696 6.105 1.00 93.94 102 ALA A O 1
ATOM 850 N N . VAL A 1 103 ? -10.116 -2.812 5.901 1.00 92.88 103 VAL A N 1
ATOM 851 C CA . VAL A 1 103 ? -9.407 -2.040 6.931 1.00 92.88 103 VAL A CA 1
ATOM 852 C C . VAL A 1 103 ? -9.801 -2.572 8.316 1.00 92.88 103 VAL A C 1
ATOM 854 O O . VAL A 1 103 ? -10.980 -2.534 8.671 1.00 92.88 103 VAL A O 1
ATOM 857 N N . PRO A 1 104 ? -8.844 -3.076 9.119 1.00 90.75 104 PRO A N 1
ATOM 858 C CA . PRO A 1 104 ? -9.135 -3.537 10.472 1.00 90.75 104 PRO A CA 1
ATOM 859 C C . PRO A 1 104 ? -9.574 -2.382 11.379 1.00 90.75 104 PRO A C 1
ATOM 861 O O . PRO A 1 104 ? -9.059 -1.271 11.249 1.00 90.75 104 PRO A O 1
ATOM 864 N N . LYS A 1 105 ? -10.472 -2.646 12.337 1.00 86.44 105 LYS A N 1
ATOM 865 C CA . LYS A 1 105 ? -10.994 -1.621 13.265 1.00 86.44 105 LYS A CA 1
ATOM 866 C C . LYS A 1 105 ? -9.902 -1.009 14.146 1.00 86.44 105 LYS A C 1
ATOM 868 O O . LYS A 1 105 ? -10.014 0.132 14.571 1.00 86.44 105 LYS A O 1
ATOM 873 N N . GLU A 1 106 ? -8.844 -1.765 14.414 1.00 85.94 106 GLU A N 1
ATOM 874 C CA . GLU A 1 106 ? -7.662 -1.326 15.152 1.00 85.94 106 GLU A CA 1
ATOM 875 C C . GLU A 1 106 ? -6.710 -0.435 14.335 1.00 85.94 106 GLU A C 1
ATOM 877 O O . GLU A 1 106 ? -5.751 0.111 14.886 1.00 85.94 106 GLU A O 1
ATOM 882 N N . SER A 1 107 ? -6.929 -0.301 13.022 1.00 85.56 107 SER A N 1
ATOM 883 C CA . SER A 1 107 ? -6.095 0.530 12.158 1.00 85.56 107 SER A CA 1
ATOM 884 C C . SER A 1 107 ? -6.524 1.990 12.243 1.00 85.56 107 SER A C 1
ATOM 886 O O . SER A 1 107 ? -7.615 2.351 11.818 1.00 85.56 107 SER A O 1
ATOM 888 N N . SER A 1 108 ? -5.640 2.853 12.742 1.00 87.69 108 SER A N 1
ATOM 889 C CA . SER A 1 108 ? -5.914 4.291 12.859 1.00 87.69 108 SER A CA 1
ATOM 890 C C . SER A 1 108 ? -5.661 5.088 11.578 1.00 87.69 108 SER A C 1
ATOM 892 O O . SER A 1 108 ? -6.090 6.231 11.484 1.00 87.69 108 SER A O 1
ATOM 894 N N . HIS A 1 109 ? -4.945 4.521 10.602 1.00 92.00 109 HIS A N 1
ATOM 895 C CA . HIS A 1 109 ? -4.542 5.231 9.387 1.00 92.00 109 HIS A CA 1
ATOM 896 C C . HIS A 1 109 ? -4.607 4.315 8.159 1.00 92.00 109 HIS A C 1
ATOM 898 O O . HIS A 1 109 ? -4.364 3.110 8.259 1.00 92.00 109 HIS A O 1
ATOM 904 N N . VAL A 1 110 ? -4.874 4.906 6.992 1.00 95.31 110 VAL A N 1
ATOM 905 C CA . VAL A 1 110 ? -4.795 4.259 5.675 1.00 95.31 110 VAL A CA 1
ATOM 906 C C . VAL A 1 110 ? -3.879 5.097 4.788 1.00 95.31 110 VAL A C 1
ATOM 908 O O . VAL A 1 110 ? -4.068 6.305 4.662 1.00 95.31 110 VAL A O 1
ATOM 911 N N . VAL A 1 111 ? -2.881 4.463 4.172 1.00 96.88 111 VAL A N 1
ATOM 912 C CA . VAL A 1 111 ? -2.001 5.126 3.201 1.00 96.88 111 VAL A CA 1
ATOM 913 C C . VAL A 1 111 ? -2.629 5.009 1.817 1.00 96.88 111 VAL A C 1
ATOM 915 O O . VAL A 1 111 ? -2.856 3.903 1.332 1.00 96.88 111 VAL A O 1
ATOM 918 N N . VAL A 1 112 ? -2.885 6.148 1.173 1.00 97.56 112 VAL A N 1
ATOM 919 C CA . VAL A 1 112 ? -3.380 6.228 -0.208 1.00 97.56 112 VAL A CA 1
ATOM 920 C C . VAL A 1 112 ? -2.366 7.019 -1.026 1.00 97.56 112 VAL A C 1
ATOM 922 O O . VAL A 1 112 ? -1.964 8.109 -0.624 1.00 97.56 112 VAL A O 1
ATOM 925 N N . HIS A 1 113 ? -1.956 6.493 -2.178 1.00 96.69 113 HIS A N 1
ATOM 926 C CA . HIS A 1 113 ? -1.036 7.187 -3.077 1.00 96.69 113 HIS A CA 1
ATOM 927 C C . HIS A 1 113 ? -1.404 6.966 -4.549 1.00 96.69 113 HIS A C 1
ATOM 929 O O . HIS A 1 113 ? -2.210 6.103 -4.888 1.00 96.69 113 HIS A O 1
ATOM 935 N N . CYS A 1 114 ? -0.822 7.787 -5.418 1.00 92.88 114 CYS A N 1
ATOM 936 C CA . CYS A 1 114 ? -0.775 7.570 -6.860 1.00 92.88 114 CYS A CA 1
ATOM 937 C C . CYS A 1 114 ? 0.653 7.888 -7.331 1.00 92.88 114 CYS A C 1
ATOM 939 O O . CYS A 1 114 ? 1.584 7.268 -6.823 1.00 92.88 114 CYS A O 1
ATOM 941 N N . SER A 1 115 ? 0.831 8.871 -8.219 1.00 91.81 115 SER A N 1
ATOM 942 C CA . SER A 1 115 ? 2.134 9.467 -8.546 1.00 91.81 115 SER A CA 1
ATOM 943 C C . SER A 1 115 ? 2.425 10.675 -7.636 1.00 91.81 115 SER A C 1
ATOM 945 O O . SER A 1 115 ? 3.164 10.553 -6.667 1.00 91.81 115 SER A O 1
ATOM 947 N N . ALA A 1 116 ? 1.744 11.811 -7.839 1.00 92.75 116 ALA A N 1
ATOM 948 C CA . ALA A 1 116 ? 1.914 13.017 -7.009 1.00 92.75 116 ALA A CA 1
ATOM 949 C C . ALA A 1 116 ? 1.129 12.997 -5.675 1.00 92.75 116 ALA A C 1
ATOM 951 O O . ALA A 1 116 ? 1.305 13.857 -4.807 1.00 92.75 116 ALA A O 1
ATOM 952 N N . GLY A 1 117 ? 0.220 12.032 -5.506 1.00 95.00 117 GLY A N 1
ATOM 953 C CA . GLY A 1 117 ? -0.586 11.892 -4.291 1.00 95.00 117 GLY A CA 1
ATOM 954 C C . GLY A 1 117 ? -1.623 13.003 -4.090 1.00 95.00 117 GLY A C 1
ATOM 955 O O . GLY A 1 117 ? -1.854 13.395 -2.950 1.00 95.00 117 GLY A O 1
ATOM 956 N N . VAL A 1 118 ? -2.204 13.552 -5.167 1.00 96.31 118 VAL A N 1
ATOM 957 C CA . VAL A 1 118 ? -3.201 14.646 -5.086 1.00 96.31 118 VAL A CA 1
ATOM 958 C C . VAL A 1 118 ? -4.442 14.434 -5.965 1.00 96.31 118 VAL A C 1
ATOM 960 O O . VAL A 1 118 ? -5.557 14.613 -5.484 1.00 96.31 118 VAL A O 1
ATOM 963 N N . GLY A 1 119 ? -4.275 13.978 -7.214 1.00 93.62 119 GLY A N 1
ATOM 964 C CA . GLY A 1 119 ? -5.372 13.730 -8.166 1.00 93.62 119 GLY A CA 1
ATOM 965 C C . GLY A 1 119 ? -6.198 12.486 -7.819 1.00 93.62 119 GLY A C 1
ATOM 966 O O . GLY A 1 119 ? -7.118 12.565 -7.013 1.00 93.62 119 GLY A O 1
ATOM 967 N N . ARG A 1 120 ? -5.827 11.315 -8.367 1.00 94.06 120 ARG A N 1
ATOM 968 C CA . ARG A 1 120 ? -6.498 10.018 -8.096 1.00 94.06 120 ARG A CA 1
ATOM 969 C C . ARG A 1 120 ? -6.608 9.709 -6.596 1.00 94.06 120 ARG A C 1
ATOM 971 O O . ARG A 1 120 ? -7.629 9.218 -6.128 1.00 94.06 120 ARG A O 1
ATOM 978 N N . THR A 1 121 ? -5.564 10.052 -5.836 1.00 96.44 121 THR A N 1
ATOM 979 C CA . THR A 1 121 ? -5.546 9.958 -4.369 1.00 96.44 121 THR A CA 1
ATOM 980 C C . THR A 1 121 ? -6.633 10.813 -3.730 1.00 96.44 121 THR A C 1
ATOM 982 O O . THR A 1 121 ? -7.357 10.321 -2.869 1.00 96.44 121 THR A O 1
ATOM 985 N N . GLY A 1 122 ? -6.779 12.069 -4.160 1.00 96.62 122 GLY A N 1
ATOM 986 C CA . GLY A 1 122 ? -7.833 12.946 -3.665 1.00 96.62 122 GLY A CA 1
ATOM 987 C C . GLY A 1 122 ? -9.217 12.456 -4.052 1.00 96.62 122 GLY A C 1
ATOM 988 O O . GLY A 1 122 ? -10.095 12.426 -3.203 1.00 96.62 122 GLY A O 1
ATOM 989 N N . THR A 1 123 ? -9.411 11.978 -5.278 1.00 95.81 123 THR A N 1
ATOM 990 C CA . THR A 1 123 ? -10.706 11.428 -5.694 1.00 95.81 123 THR A CA 1
ATOM 991 C C . THR A 1 123 ? -11.084 10.183 -4.884 1.00 95.81 123 THR A C 1
ATOM 993 O O . THR A 1 123 ? -12.223 10.074 -4.442 1.00 95.81 123 THR A O 1
ATOM 996 N N . PHE A 1 124 ? -10.138 9.273 -4.616 1.00 96.88 124 PHE A N 1
ATOM 997 C CA . PHE A 1 124 ? -10.382 8.106 -3.760 1.00 96.88 124 PHE A CA 1
ATOM 998 C C . PHE A 1 124 ? -10.776 8.510 -2.330 1.00 96.88 124 PHE A C 1
ATOM 1000 O O . PHE A 1 124 ? -11.765 8.008 -1.798 1.00 96.88 124 PHE A O 1
ATOM 1007 N N . ILE A 1 125 ? -10.017 9.422 -1.707 1.00 97.88 125 ILE A N 1
ATOM 1008 C CA . ILE A 1 125 ? -10.286 9.881 -0.334 1.00 97.88 125 ILE A CA 1
ATOM 1009 C C . ILE A 1 125 ? -11.618 10.638 -0.272 1.00 97.88 125 ILE A C 1
ATOM 1011 O O . ILE A 1 125 ? -12.425 10.372 0.614 1.00 97.88 125 ILE A O 1
ATOM 1015 N N . GLY A 1 126 ? -11.871 11.530 -1.231 1.00 97.19 126 GLY A N 1
ATOM 1016 C CA . GLY A 1 126 ? -13.112 12.294 -1.321 1.00 97.19 126 GLY A CA 1
ATOM 1017 C C . GLY A 1 126 ? -14.323 11.378 -1.453 1.00 97.19 126 GLY A C 1
ATOM 1018 O O . GLY A 1 126 ? -15.253 11.493 -0.665 1.00 97.19 126 GLY A O 1
ATOM 1019 N N . LEU A 1 127 ? -14.275 10.399 -2.364 1.00 96.75 127 LEU A N 1
ATOM 1020 C CA . LEU A 1 127 ? -15.348 9.414 -2.506 1.00 96.75 127 LEU A CA 1
ATOM 1021 C C . LEU A 1 127 ? -15.541 8.591 -1.225 1.00 96.75 127 LEU A C 1
ATOM 1023 O O . LEU A 1 127 ? -16.672 8.388 -0.800 1.00 96.75 127 LEU A O 1
ATOM 1027 N N . SER A 1 128 ? -14.458 8.155 -0.575 1.00 96.69 128 SER A N 1
ATOM 1028 C CA . SER A 1 128 ? -14.546 7.439 0.704 1.00 96.69 128 SER A CA 1
ATOM 1029 C C . SER A 1 128 ? -15.246 8.262 1.791 1.00 96.69 128 SER A C 1
ATOM 1031 O O . SER A 1 128 ? -16.067 7.703 2.516 1.00 96.69 128 SER A O 1
ATOM 1033 N N . ASN A 1 129 ? -14.943 9.559 1.892 1.00 96.88 129 ASN A N 1
ATOM 1034 C CA . ASN A 1 129 ? -15.564 10.460 2.867 1.00 96.88 129 ASN A CA 1
ATOM 1035 C C . ASN A 1 129 ? -17.043 10.704 2.547 1.00 96.88 129 ASN A C 1
ATOM 1037 O O . ASN A 1 129 ? -17.883 10.576 3.428 1.00 96.88 129 ASN A O 1
ATOM 1041 N N . LEU A 1 130 ? -17.369 10.984 1.283 1.00 97.19 130 LEU A N 1
ATOM 1042 C CA . LEU A 1 130 ? -18.747 11.238 0.846 1.00 97.19 130 LEU A CA 1
ATOM 1043 C C . LEU A 1 130 ? -19.645 10.010 1.034 1.00 97.19 130 LEU A C 1
ATOM 1045 O O . LEU A 1 130 ? -20.811 10.138 1.382 1.00 97.19 130 LEU A O 1
ATOM 1049 N N . MET A 1 131 ? -19.113 8.802 0.833 1.00 95.25 131 MET A N 1
ATOM 1050 C CA . MET A 1 131 ? -19.860 7.564 1.080 1.00 95.25 131 MET A CA 1
ATOM 1051 C C . MET A 1 131 ? -20.157 7.332 2.566 1.00 95.25 131 MET A C 1
ATOM 1053 O O . MET A 1 131 ? -21.172 6.721 2.899 1.00 95.25 131 MET A O 1
ATOM 1057 N N . GLU A 1 132 ? -19.270 7.783 3.451 1.00 93.69 132 GLU A N 1
ATOM 1058 C CA . GLU A 1 132 ? -19.472 7.746 4.901 1.00 93.69 132 GLU A CA 1
ATOM 1059 C C . GLU A 1 132 ? -20.493 8.802 5.332 1.00 93.69 132 GLU A C 1
ATOM 1061 O O . GLU A 1 132 ? -21.477 8.454 5.974 1.00 93.69 132 GLU A O 1
ATOM 1066 N N . GLU A 1 133 ? -20.351 10.040 4.854 1.00 95.31 133 GLU A N 1
ATOM 1067 C CA . GLU A 1 133 ? -21.313 11.127 5.081 1.00 95.31 133 GLU A CA 1
ATOM 1068 C C . GLU A 1 133 ? -22.729 10.745 4.623 1.00 95.31 133 GLU A C 1
ATOM 1070 O O . GLU A 1 133 ? -23.692 10.890 5.376 1.00 95.31 133 GLU A O 1
ATOM 1075 N N . MET A 1 134 ? -22.850 10.148 3.433 1.00 95.81 134 MET A N 1
ATOM 1076 C CA . MET A 1 134 ? -24.124 9.650 2.914 1.00 95.81 134 MET A CA 1
ATOM 1077 C C . MET A 1 134 ? -24.736 8.577 3.822 1.00 95.81 134 MET A C 1
ATOM 1079 O O . MET A 1 134 ? -25.955 8.531 3.975 1.00 95.81 134 MET A O 1
ATOM 1083 N N . SER A 1 135 ? -23.907 7.711 4.411 1.00 93.50 135 SER A N 1
ATOM 1084 C CA . SER A 1 135 ? -24.375 6.642 5.301 1.00 93.50 135 SER A CA 1
ATOM 1085 C C . SER A 1 135 ? -24.843 7.184 6.654 1.00 93.50 135 SER A C 1
ATOM 1087 O O . SER A 1 135 ? -25.801 6.656 7.214 1.00 93.50 135 SER A O 1
ATOM 1089 N N . ASP A 1 136 ? -24.192 8.235 7.154 1.00 93.62 136 ASP A N 1
ATOM 1090 C CA . ASP A 1 136 ? -24.452 8.795 8.482 1.00 93.62 136 ASP A CA 1
ATOM 1091 C C . ASP A 1 136 ? -25.565 9.853 8.479 1.00 93.62 136 ASP A C 1
ATOM 1093 O O . ASP A 1 136 ? -26.352 9.930 9.423 1.00 93.62 136 ASP A O 1
ATOM 1097 N N . GLN A 1 137 ? -25.635 10.683 7.435 1.00 93.88 137 GLN A N 1
ATOM 1098 C CA . GLN A 1 137 ? -26.482 11.884 7.396 1.00 93.88 137 GLN A CA 1
ATOM 1099 C C . GLN A 1 137 ? -27.525 11.871 6.275 1.00 93.88 137 GLN A C 1
ATOM 1101 O O . GLN A 1 137 ? -28.396 12.739 6.243 1.00 93.88 137 GLN A O 1
ATOM 1106 N N . ASN A 1 138 ? -27.464 10.899 5.357 1.00 93.12 138 ASN A N 1
ATOM 1107 C CA . ASN A 1 138 ? -28.291 10.868 4.146 1.00 93.1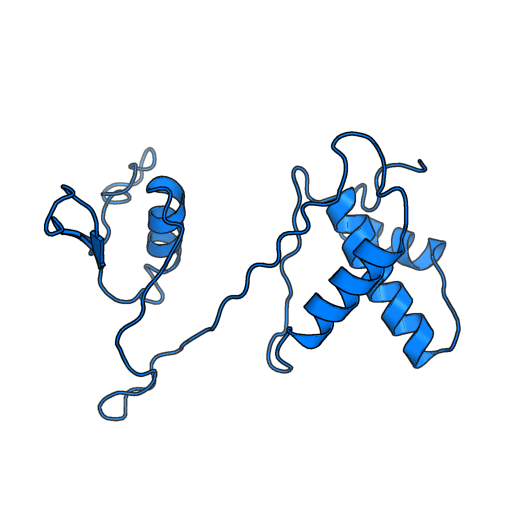2 138 ASN A CA 1
ATOM 1108 C C . ASN A 1 138 ? -28.167 12.159 3.297 1.00 93.12 138 ASN A C 1
ATOM 1110 O O . ASN A 1 138 ? -29.091 12.544 2.580 1.00 93.12 138 ASN A O 1
ATOM 1114 N N . SER A 1 139 ? -27.010 12.822 3.384 1.00 94.44 139 SER A N 1
ATOM 1115 C CA . SER A 1 139 ? -26.619 14.016 2.630 1.00 94.44 139 SER A CA 1
ATOM 1116 C C . SER A 1 139 ? -25.155 13.914 2.212 1.00 94.44 139 SER A C 1
ATOM 1118 O O . SER A 1 139 ? -24.401 13.128 2.781 1.00 94.44 139 SER A O 1
ATOM 1120 N N . ILE A 1 140 ? -24.757 14.695 1.207 1.00 96.12 140 ILE A N 1
ATOM 1121 C CA . ILE A 1 140 ? -23.361 14.805 0.773 1.00 96.12 140 ILE A CA 1
ATOM 1122 C C . ILE A 1 140 ? -23.014 16.261 0.463 1.00 96.12 140 ILE A C 1
ATOM 1124 O O . ILE A 1 140 ? -23.802 16.953 -0.185 1.00 96.12 140 ILE A O 1
ATOM 1128 N N . ASP A 1 141 ? -21.815 16.699 0.847 1.00 96.62 141 ASP A N 1
ATOM 1129 C CA . ASP A 1 141 ? -21.252 17.985 0.424 1.00 96.62 141 ASP A CA 1
ATOM 1130 C C . ASP A 1 141 ? -19.876 17.799 -0.233 1.00 96.62 141 ASP A C 1
ATOM 1132 O O . ASP A 1 141 ? -18.817 17.752 0.408 1.00 96.62 141 ASP A O 1
ATOM 1136 N N . VAL A 1 142 ? -19.892 17.701 -1.566 1.00 97.06 142 VAL A N 1
ATOM 1137 C CA . VAL A 1 142 ? -18.684 17.515 -2.383 1.00 97.06 142 VAL A CA 1
ATOM 1138 C C . VAL A 1 142 ? -17.751 18.719 -2.269 1.00 97.06 142 VAL A C 1
ATOM 1140 O O . VAL A 1 142 ? -16.538 18.545 -2.125 1.00 97.06 142 VAL A O 1
ATOM 1143 N N . PHE A 1 143 ? -18.298 19.936 -2.312 1.00 96.88 143 PHE A N 1
ATOM 1144 C CA . PHE A 1 143 ? -17.503 21.160 -2.283 1.00 96.88 143 PHE A CA 1
ATOM 1145 C C . PHE A 1 143 ? -16.784 21.295 -0.944 1.00 96.88 143 PHE A C 1
ATOM 1147 O O . PHE A 1 143 ? -15.563 21.461 -0.909 1.00 96.88 143 PHE A O 1
ATOM 1154 N N . HIS A 1 144 ? -17.520 21.160 0.158 1.00 96.44 144 HIS A N 1
ATOM 1155 C CA . HIS A 1 144 ? -16.961 21.245 1.497 1.00 96.44 144 HIS A CA 1
ATOM 1156 C C . HIS A 1 144 ? -15.951 20.126 1.762 1.00 96.44 144 HIS A C 1
ATOM 1158 O O . HIS A 1 144 ? -14.886 20.381 2.332 1.00 96.44 144 HIS A O 1
ATOM 1164 N N . THR A 1 145 ? -16.223 18.906 1.290 1.00 97.56 145 THR A N 1
ATOM 1165 C CA . THR A 1 145 ? -15.280 17.784 1.395 1.00 97.56 145 THR A CA 1
ATOM 1166 C C . THR A 1 145 ? -13.955 18.098 0.699 1.00 97.56 145 THR A C 1
ATOM 1168 O O . THR A 1 145 ? -12.893 17.993 1.319 1.00 97.56 145 THR A O 1
ATOM 1171 N N . VAL A 1 146 ? -13.986 18.544 -0.562 1.00 97.56 146 VAL A N 1
ATOM 1172 C CA . VAL A 1 146 ? -12.765 18.894 -1.310 1.00 97.56 146 VAL A CA 1
ATOM 1173 C C . VAL A 1 146 ? -12.064 20.106 -0.692 1.00 97.56 146 VAL A C 1
ATOM 1175 O O . VAL A 1 146 ? -10.840 20.090 -0.543 1.00 97.56 146 VAL A O 1
ATOM 1178 N N . TYR A 1 147 ? -12.819 21.125 -0.272 1.00 97.25 147 TYR A N 1
ATOM 1179 C CA . TYR A 1 147 ? -12.292 22.295 0.431 1.00 97.25 147 TYR A CA 1
ATOM 1180 C C . TYR A 1 147 ? -11.505 21.884 1.681 1.00 97.25 147 TYR A C 1
ATOM 1182 O O . TYR A 1 147 ? -10.331 22.236 1.815 1.00 97.25 147 TYR A O 1
ATOM 1190 N N . ARG A 1 148 ? -12.094 21.055 2.553 1.00 97.69 148 ARG A N 1
ATOM 1191 C CA . ARG A 1 148 ? -11.424 20.544 3.758 1.00 97.69 148 ARG A CA 1
ATOM 1192 C C . ARG A 1 148 ? -10.168 19.749 3.433 1.00 97.69 148 ARG A C 1
ATOM 1194 O O . ARG A 1 148 ? -9.152 19.914 4.102 1.00 97.69 148 ARG A O 1
ATOM 1201 N N . MET A 1 149 ? -10.199 18.910 2.400 1.00 98.12 149 MET A N 1
ATOM 1202 C CA . MET A 1 149 ? -9.015 18.156 1.976 1.00 98.12 149 MET A CA 1
ATOM 1203 C C . MET A 1 149 ? -7.879 19.083 1.524 1.00 98.12 149 MET A C 1
ATOM 1205 O O . MET A 1 149 ? -6.719 18.842 1.866 1.00 98.12 149 MET A O 1
ATOM 1209 N N . ARG A 1 150 ? -8.209 20.169 0.813 1.00 97.81 150 ARG A N 1
ATOM 1210 C CA . ARG A 1 150 ? -7.236 21.168 0.348 1.00 97.81 150 ARG A CA 1
ATOM 1211 C C . ARG A 1 150 ? -6.625 22.007 1.475 1.00 97.81 150 ARG A C 1
ATOM 1213 O O . ARG A 1 150 ? -5.500 22.469 1.307 1.00 97.81 150 ARG A O 1
ATOM 1220 N N . LEU A 1 151 ? -7.290 22.129 2.630 1.00 97.50 151 LEU A N 1
ATOM 1221 C CA . LEU A 1 151 ? -6.696 22.734 3.835 1.00 97.50 151 LEU A CA 1
ATOM 1222 C C . LEU A 1 151 ? -5.537 21.902 4.409 1.00 97.50 151 LEU A C 1
ATOM 1224 O O . LEU A 1 151 ? -4.635 22.458 5.029 1.00 97.50 151 LEU A O 1
ATOM 1228 N N . HIS A 1 152 ? -5.544 20.580 4.208 1.00 97.12 152 HIS A N 1
ATOM 1229 C CA . HIS A 1 152 ? -4.517 19.677 4.742 1.00 97.12 152 HIS A CA 1
ATOM 1230 C C . HIS A 1 152 ? -3.429 19.315 3.725 1.00 97.12 152 HIS A C 1
ATOM 1232 O O . HIS A 1 152 ? -2.282 19.076 4.104 1.00 97.12 152 HIS A O 1
ATOM 1238 N N . ARG A 1 153 ? -3.766 19.249 2.432 1.00 97.06 153 ARG A N 1
ATOM 1239 C CA . ARG A 1 153 ? -2.814 18.979 1.349 1.00 97.06 153 ARG A CA 1
ATOM 1240 C C . ARG A 1 153 ? -3.210 19.771 0.111 1.00 97.06 153 ARG A C 1
ATOM 1242 O O . ARG A 1 153 ? -4.330 19.659 -0.373 1.00 97.06 153 ARG A O 1
ATOM 1249 N N . VAL A 1 154 ? -2.279 20.555 -0.422 1.00 94.44 154 VAL A N 1
ATOM 1250 C CA . VAL A 1 154 ? -2.526 21.383 -1.608 1.00 94.44 154 VAL A CA 1
ATOM 1251 C C . VAL A 1 154 ? -2.963 20.528 -2.810 1.00 94.44 154 VAL A C 1
ATOM 1253 O O . VAL A 1 154 ? -2.494 19.403 -2.986 1.00 94.44 154 VAL A O 1
ATOM 1256 N N . ASN A 1 155 ? -3.857 21.070 -3.643 1.00 94.81 155 ASN A N 1
ATOM 1257 C CA . ASN A 1 155 ? -4.313 20.483 -4.914 1.00 94.81 155 ASN A CA 1
ATOM 1258 C C . ASN A 1 155 ? -5.021 19.117 -4.831 1.00 94.81 155 ASN A C 1
ATOM 1260 O O . ASN A 1 155 ? -5.125 18.425 -5.845 1.00 94.81 155 ASN A O 1
ATOM 1264 N N . MET A 1 156 ? -5.53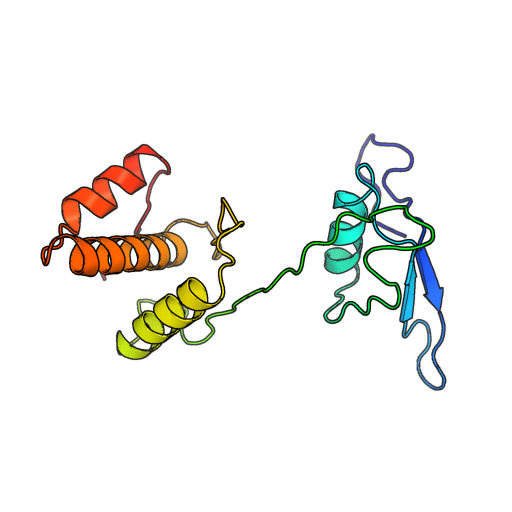4 18.717 -3.662 1.00 97.50 156 MET A N 1
ATOM 1265 C CA . MET A 1 156 ? -6.380 17.520 -3.559 1.00 97.50 156 MET A CA 1
ATOM 1266 C C . MET A 1 156 ? -7.585 17.628 -4.501 1.00 97.50 156 MET A C 1
ATOM 1268 O O . MET A 1 156 ? -8.283 18.643 -4.482 1.00 97.50 156 MET A O 1
ATOM 1272 N N . VAL A 1 157 ? -7.801 16.577 -5.307 1.00 94.56 157 VAL A N 1
ATOM 1273 C CA . VAL A 1 157 ? -8.702 16.570 -6.477 1.00 94.56 157 VAL A CA 1
ATOM 1274 C C . VAL A 1 157 ? -8.278 17.652 -7.476 1.00 94.56 157 VAL A C 1
ATOM 1276 O O . VAL A 1 157 ? -8.700 18.801 -7.393 1.00 94.56 157 VAL A O 1
ATOM 1279 N N . GLN A 1 158 ? -7.368 17.297 -8.385 1.00 90.38 158 GLN A N 1
ATOM 1280 C CA . GLN A 1 158 ? -6.607 18.269 -9.181 1.00 90.38 158 GLN A CA 1
ATOM 1281 C C . GLN A 1 158 ? -7.352 18.813 -10.409 1.00 90.38 158 GLN A C 1
ATOM 1283 O O . GLN A 1 158 ? -7.059 19.921 -10.848 1.00 90.38 158 GLN A O 1
ATOM 1288 N N . THR A 1 159 ? -8.262 18.037 -10.989 1.00 88.19 159 THR A N 1
ATOM 1289 C CA . THR A 1 159 ? -8.858 18.311 -12.305 1.00 88.19 159 THR A CA 1
ATOM 1290 C C . THR A 1 159 ? -10.374 18.260 -12.228 1.00 88.19 159 THR A C 1
ATOM 1292 O O . THR A 1 159 ? -10.908 17.417 -11.508 1.00 88.19 159 THR A O 1
ATOM 1295 N N . GLU A 1 160 ? -11.047 19.115 -12.996 1.00 79.94 160 GLU A N 1
ATOM 1296 C CA . GLU A 1 160 ? -12.517 19.166 -13.051 1.00 79.94 160 GLU A CA 1
ATOM 1297 C C . GLU A 1 160 ? -13.130 18.087 -13.960 1.00 79.94 160 GLU A C 1
ATOM 1299 O O . GLU A 1 160 ? -14.250 17.683 -13.689 1.00 79.94 160 GLU A O 1
ATOM 1304 N N . VAL A 1 161 ? -12.343 17.577 -14.923 1.00 61.28 161 VAL A N 1
ATOM 1305 C CA . VAL A 1 161 ? -12.651 16.564 -15.965 1.00 61.28 161 VAL A CA 1
ATOM 1306 C C . VAL A 1 161 ? -14.006 16.723 -16.653 1.00 61.28 161 VAL A C 1
ATOM 1308 O O . VAL A 1 161 ? -15.037 16.318 -16.080 1.00 61.28 161 VAL A O 1
#

pLDDT: mean 91.63, std 7.82, range [61.28, 98.44]

Secondary structure (DSSP, 8-state):
-PPPPTT-TTTT--SEEEE--SSSTT-EEEEPPPPTTTHHHHHHHHHHTT-------S-SEETTEE---------------SSS--S-SHHHHHHHHHHHHHS-TT--------SSSSHHHHHHHHHHHHHHHHHHHS---HHHHHHHHHHHSTTSS----

Foldseek 3Di:
DADDDPPDPPLRDFQWDFDQDPPGGSPDIDHDDADPVCPVVVVRCCVVVVPPDDDDDDDCADPNDGNDDDDDDDDDDPQADPDDGRPDCVSLLVSLVVVVVPDDPPDPDDDFADPVCAAVVLVSVLSNVQVVCCVPPVDGDSPVSQVVVCVVPNCRNPDPD

Radius of gyration: 20.7 Å; chains: 1; bounding box: 57×49×45 Å

InterPro domains:
  IPR000242 Tyrosine-specific protein phosphatase, PTPase domain [PF00102] (64-160)
  IPR000242 Tyrosine-specific protein phosphatase, PTPase domain [PR00700] (12-19)
  IPR000242 Tyrosine-specific protein phosphatase, PTPase domain [PR00700] (28-48)
  IPR000242 Tyrosine-specific protein phosphatase, PTPase domain [PR00700] (140-155)
  IPR000242 Tyrosine-specific protein phosphatase, PTPase domain [PR00700] (156-161)
  IPR000242 Tyrosine-specific protein phosphatase, PTPase domain [PS50055] (1-161)
  IPR000242 Tyrosine-specific protein phosphatase, PTPase domain [SM00194] (1-161)
  IPR000387 Tyrosine-specific protein phosphatases domain [PS50056] (90-161)
  IPR003595 Protein-tyrosine phosphatase, catalytic [SM00404] (71-160)
  IPR016130 Protein-tyrosine phosphatase, active site [PS00383] (112-122)
  IPR029021 Protein-tyrosine phosphatase-like [G3DSA:3.90.190.10] (1-66)
  IPR029021 Protein-tyrosine phosphatase-like [G3DSA:3.90.190.10] (67-161)
  IPR029021 Protein-tyrosine phosphatase-like [SSF52799] (2-160)
  IPR050348 Protein-Tyrosine Phosphatase [PTHR19134] (68-160)

Sequence (161 aa):
MLKEYPNTPYSDFINASYIHGYSVAREFIASQGPLRNTVNDFWRMVWEKNVHVIVMVTQCVERNKKHKVRLIRQFHFVAWPDMGCPTTPDTLIHFVKTVRKAVPKESSHVVVHCSAGVGRTGTFIGLSNLMEEMSDQNSIDVFHTVYRMRLHRVNMVQTEV